Protein AF-A0A1E1WQV7-F1 (afdb_monomer)

pLDDT: mean 85.3, std 11.8, range [42.97, 96.75]

Secondary structure (DSSP, 8-state):
----------HHHHHHHHHHHHHS-S-HHHHHHHHHHHHS-SS--EEEEE--HHHHHHTTPPSS-EEEEEEEEEETTTTEEEEEEEEES-TT----SEEEEEEGGGEEE-

Foldseek 3Di:
DDDDDDPPQDPVNVVVVVCVCVVPDDDNLVVQLVVCVVPPDFFFFKWKFFDDPVRCVVQVHDPRWIFIWGFGGADSSLQFTKIATPGIPDPVGDDDRIDGGHHVVRTDTD

Radius of gyration: 17.67 Å; Cα contacts (8 Å, |Δi|>4): 158; chains: 1; bounding box: 46×27×48 Å

Sequence (110 aa):
MPAVYSFTRSHQDTLQQLIRVFSSGGTAREQWSLQAEMLVEPVGWDGLWKLSKEFCKKFEVRFPCVAYISVTSVDFEGLSANVEVLSVQHESVTLPESIEDVPLIELWPT

Organism: Pectinophora gossypiella (NCBI:txid13191)

InterPro domains:
  IPR057508 SHC SH2 domain-binding protein 1-like, N-terminal domain [PF23762] (26-110)

Mean predicted aligned error: 9.9 Å

Solvent-accessible surface area (backbone atoms only — not comparable to full-atom values): 6517 Å² total; per-residue (Å²): 132,86,83,81,82,77,85,79,73,51,73,65,58,54,49,53,51,49,46,58,64,66,67,49,85,73,54,73,66,55,55,50,22,58,51,40,68,77,72,48,77,58,49,80,50,47,27,40,35,51,57,49,70,66,56,23,61,74,67,75,43,70,76,86,44,49,30,39,30,37,32,70,36,54,39,46,91,76,46,18,26,28,33,34,55,75,44,57,82,49,90,91,60,86,72,69,56,65,45,75,71,42,50,50,89,39,51,41,82,112

Structure (mmCIF, N/CA/C/O backbone):
data_AF-A0A1E1WQV7-F1
#
_entry.id   AF-A0A1E1WQV7-F1
#
loop_
_atom_site.group_PDB
_atom_site.id
_atom_site.type_symbol
_atom_site.label_atom_id
_atom_site.label_alt_id
_atom_site.label_comp_id
_atom_site.label_asym_id
_atom_site.label_entity_id
_atom_site.label_seq_id
_atom_site.pdbx_PDB_ins_code
_atom_site.Cartn_x
_ato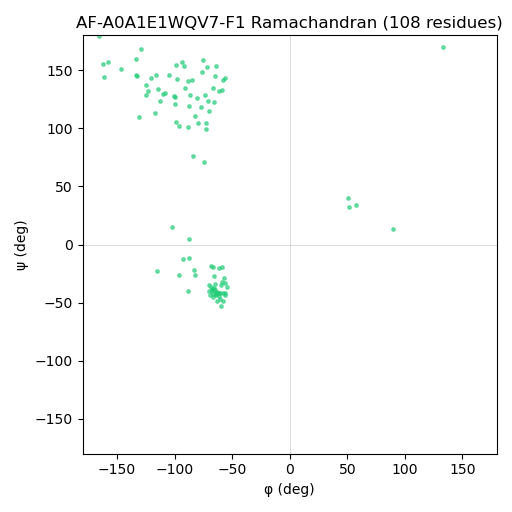m_site.Cartn_y
_atom_site.Cartn_z
_atom_site.occupancy
_atom_site.B_iso_or_equiv
_atom_site.auth_seq_id
_atom_site.auth_comp_id
_atom_site.auth_asym_id
_atom_site.auth_atom_id
_atom_site.pdbx_PDB_model_num
ATOM 1 N N . MET A 1 1 ? 28.143 0.896 24.381 1.00 42.97 1 MET A N 1
ATOM 2 C CA . MET A 1 1 ? 27.348 -0.285 24.783 1.00 42.97 1 MET A CA 1
ATOM 3 C C . MET A 1 1 ? 25.985 -0.164 24.119 1.00 42.97 1 MET A C 1
ATOM 5 O O . MET A 1 1 ? 25.404 0.906 24.258 1.00 42.97 1 MET A O 1
ATOM 9 N N . PRO A 1 2 ? 25.508 -1.149 23.340 1.00 53.16 2 PRO A N 1
ATOM 10 C CA . PRO A 1 2 ? 24.203 -1.047 22.696 1.00 53.16 2 PRO A CA 1
ATOM 11 C C . PRO A 1 2 ? 23.105 -1.237 23.749 1.00 53.16 2 PRO A C 1
ATOM 13 O O . PRO A 1 2 ? 23.152 -2.181 24.536 1.00 53.16 2 PRO A O 1
ATOM 16 N N . ALA A 1 3 ? 22.151 -0.309 23.802 1.00 55.41 3 ALA A N 1
ATOM 17 C CA . ALA A 1 3 ? 21.014 -0.396 24.707 1.00 55.41 3 ALA A CA 1
ATOM 18 C C . ALA A 1 3 ? 20.090 -1.533 24.248 1.00 55.41 3 ALA A C 1
ATOM 20 O O . ALA A 1 3 ? 19.508 -1.477 23.166 1.00 55.41 3 ALA A O 1
ATOM 21 N N . VAL A 1 4 ? 19.971 -2.579 25.066 1.00 59.22 4 VAL A N 1
ATOM 22 C CA . VAL A 1 4 ? 18.962 -3.623 24.880 1.00 59.22 4 VAL A CA 1
ATOM 23 C C . VAL A 1 4 ? 17.616 -3.014 25.264 1.00 59.22 4 VAL A C 1
ATOM 25 O O . VAL A 1 4 ? 17.340 -2.811 26.444 1.00 59.22 4 VAL A O 1
ATOM 28 N N . TYR A 1 5 ? 16.788 -2.688 24.273 1.00 56.72 5 TYR A N 1
ATOM 29 C CA . TYR A 1 5 ? 15.403 -2.287 24.511 1.00 56.72 5 TYR A CA 1
ATOM 30 C C . TYR A 1 5 ? 14.593 -3.525 24.905 1.00 56.72 5 TYR A C 1
ATOM 32 O O . TYR A 1 5 ? 14.195 -4.321 24.054 1.00 56.72 5 TYR A O 1
ATOM 40 N N . SER A 1 6 ? 14.353 -3.713 26.202 1.00 54.72 6 SER A N 1
ATOM 41 C CA . SER A 1 6 ? 13.404 -4.714 26.679 1.00 54.72 6 SER A CA 1
ATOM 42 C C . SER A 1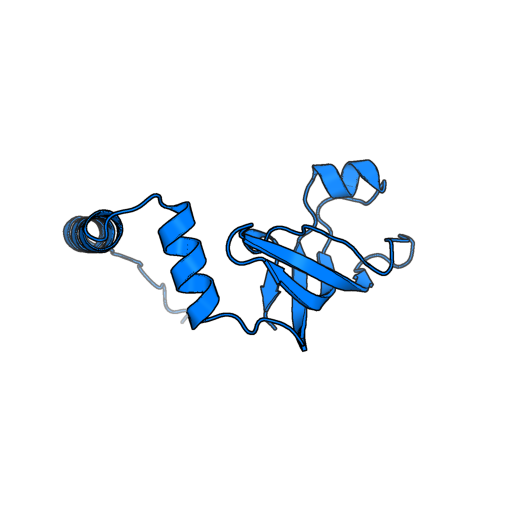 6 ? 11.985 -4.163 26.538 1.00 54.72 6 SER A C 1
ATOM 44 O O . SER A 1 6 ? 11.532 -3.321 27.312 1.00 54.72 6 SER A O 1
ATOM 46 N N . PHE A 1 7 ? 11.250 -4.647 25.536 1.00 56.28 7 PHE A N 1
ATOM 47 C CA . PHE A 1 7 ? 9.810 -4.405 25.420 1.00 56.28 7 PHE A CA 1
ATOM 48 C C . PHE A 1 7 ? 9.068 -5.260 26.457 1.00 56.28 7 PHE A C 1
ATOM 50 O O . PHE A 1 7 ? 8.424 -6.259 26.147 1.00 56.28 7 PHE A O 1
ATOM 57 N N . THR A 1 8 ? 9.199 -4.892 27.729 1.00 64.44 8 THR A N 1
ATOM 58 C CA . THR A 1 8 ? 8.504 -5.566 28.830 1.00 64.44 8 THR A CA 1
ATOM 59 C C . THR A 1 8 ? 7.104 -4.972 28.929 1.00 64.44 8 THR A C 1
ATOM 61 O O . THR A 1 8 ? 6.839 -4.099 29.750 1.00 64.44 8 THR A O 1
ATOM 64 N N . ARG A 1 9 ? 6.213 -5.366 28.017 1.00 65.25 9 ARG A N 1
ATOM 65 C CA . ARG A 1 9 ? 4.813 -4.925 28.042 1.00 65.25 9 ARG A CA 1
ATOM 66 C C . ARG A 1 9 ? 4.057 -5.762 29.065 1.00 65.25 9 ARG A C 1
ATOM 68 O O . ARG A 1 9 ? 4.100 -6.991 28.996 1.00 65.25 9 ARG A O 1
ATOM 75 N N . SER A 1 10 ? 3.374 -5.127 30.015 1.00 80.69 10 SER A N 1
ATOM 76 C CA . SER A 1 10 ? 2.577 -5.886 30.974 1.00 80.69 10 SER A CA 1
ATOM 77 C C . SER A 1 10 ? 1.328 -6.455 30.290 1.00 80.69 10 SER A C 1
ATOM 79 O O . SER A 1 10 ? 0.795 -5.898 29.321 1.00 80.69 10 SER A O 1
ATOM 81 N N . HIS A 1 11 ? 0.826 -7.576 30.808 1.00 77.44 11 HIS A N 1
ATOM 82 C CA . HIS A 1 11 ? -0.439 -8.145 30.342 1.00 77.44 11 HIS A CA 1
ATOM 83 C C . HIS A 1 11 ? -1.590 -7.138 30.516 1.00 77.44 11 HIS A C 1
ATOM 85 O O . HIS A 1 11 ? -2.487 -7.092 29.680 1.00 77.44 11 HIS A O 1
ATOM 91 N N . GLN A 1 12 ? -1.528 -6.285 31.547 1.00 78.62 12 GLN A N 1
ATOM 92 C CA . GLN A 1 12 ? -2.506 -5.223 31.794 1.00 78.62 12 GLN A CA 1
ATOM 93 C C . GLN A 1 12 ? -2.470 -4.126 30.724 1.00 78.62 12 GLN A C 1
ATOM 95 O O . GLN A 1 12 ? -3.532 -3.700 30.278 1.00 78.62 12 GLN A O 1
ATOM 100 N N . ASP A 1 13 ? -1.286 -3.719 30.258 1.00 82.81 13 ASP A N 1
ATOM 101 C CA . ASP A 1 13 ? -1.156 -2.728 29.178 1.00 82.81 13 ASP A CA 1
ATOM 102 C C . ASP A 1 13 ? -1.754 -3.250 27.874 1.00 82.81 13 ASP A C 1
ATOM 104 O O . ASP A 1 13 ? -2.447 -2.530 27.158 1.00 82.81 13 ASP A O 1
ATOM 108 N N . THR A 1 14 ? -1.518 -4.528 27.582 1.00 81.62 14 THR A N 1
ATOM 109 C CA . THR A 1 14 ? -2.092 -5.187 26.405 1.00 81.62 14 THR A CA 1
ATOM 110 C C . THR A 1 14 ? -3.615 -5.248 26.517 1.00 81.62 14 THR A C 1
ATOM 112 O O . THR A 1 14 ? -4.314 -4.913 25.568 1.00 81.62 14 THR A O 1
ATOM 115 N N . LEU A 1 15 ? -4.139 -5.596 27.695 1.00 81.81 15 LEU A N 1
ATOM 116 C CA . LEU A 1 15 ? -5.577 -5.663 27.961 1.00 81.81 15 LEU A CA 1
ATOM 117 C C . LEU A 1 15 ? -6.241 -4.279 27.840 1.00 81.81 15 LEU A C 1
ATOM 119 O O . LEU A 1 15 ? -7.283 -4.158 27.209 1.00 81.81 15 LEU A O 1
ATOM 123 N N . GLN A 1 16 ? -5.614 -3.222 28.361 1.00 84.12 16 GLN A N 1
ATOM 124 C CA . GLN A 1 16 ? -6.077 -1.832 28.229 1.00 84.12 16 GLN A CA 1
ATOM 125 C C . GLN A 1 16 ? -6.127 -1.368 26.768 1.00 84.12 16 GLN A C 1
ATOM 127 O O . GLN A 1 16 ? -7.084 -0.712 26.358 1.00 84.12 16 GLN A O 1
ATOM 132 N N . GLN A 1 17 ? -5.115 -1.720 25.972 1.00 76.25 17 GLN A N 1
ATOM 133 C CA . GLN A 1 17 ? -5.076 -1.410 24.541 1.00 76.25 17 GLN A CA 1
ATOM 134 C C . GLN A 1 17 ? -6.168 -2.166 23.781 1.00 76.25 17 GLN A C 1
ATOM 136 O O . GLN A 1 17 ? -6.900 -1.557 23.009 1.00 76.25 17 GLN A O 1
ATOM 141 N N . LEU A 1 18 ? -6.333 -3.464 24.056 1.00 75.31 18 LEU A N 1
ATOM 142 C CA . LEU A 1 18 ? -7.402 -4.266 23.463 1.00 75.31 18 LEU A CA 1
ATOM 143 C C . LEU A 1 18 ? -8.778 -3.720 23.852 1.00 75.31 18 LEU A C 1
ATOM 145 O O . LEU A 1 18 ? -9.617 -3.552 22.978 1.00 75.31 18 LEU A O 1
ATOM 149 N N . ILE A 1 19 ? -9.004 -3.367 25.122 1.00 79.50 19 ILE A N 1
ATOM 150 C CA . ILE A 1 19 ? -10.261 -2.742 25.556 1.00 79.50 19 ILE A CA 1
ATOM 151 C C . ILE A 1 19 ? -10.501 -1.450 24.788 1.00 79.50 19 ILE A C 1
ATOM 153 O O . ILE A 1 19 ? -11.589 -1.304 24.258 1.00 79.50 19 ILE A O 1
ATOM 157 N N . ARG A 1 20 ? -9.518 -0.547 24.669 1.00 75.81 20 ARG A N 1
ATOM 158 C CA . ARG A 1 20 ? -9.685 0.692 23.887 1.00 75.81 20 ARG A CA 1
ATOM 159 C C . ARG A 1 20 ? -10.103 0.413 22.444 1.00 75.81 20 ARG A C 1
ATOM 161 O O . ARG A 1 20 ? -11.022 1.066 21.967 1.00 75.81 20 ARG A O 1
ATOM 168 N N . VAL A 1 21 ? -9.475 -0.571 21.801 1.00 68.12 21 VAL A N 1
ATOM 169 C CA . VAL A 1 21 ? -9.761 -0.971 20.412 1.00 68.12 21 VAL A CA 1
ATOM 170 C C . VAL A 1 21 ? -11.128 -1.651 20.266 1.00 68.12 21 VAL A C 1
ATOM 172 O O . VAL A 1 21 ? -11.785 -1.465 19.252 1.00 68.12 21 VAL A O 1
ATOM 175 N N . PHE A 1 22 ? -11.569 -2.430 21.258 1.00 65.44 22 PHE A N 1
ATOM 176 C CA . PHE A 1 22 ? -12.850 -3.152 21.220 1.00 65.44 22 PHE A CA 1
ATOM 177 C C . PHE A 1 22 ? -14.020 -2.379 21.847 1.00 65.44 22 PHE A C 1
ATOM 179 O O . PHE A 1 22 ? -15.170 -2.789 21.712 1.00 65.44 22 PHE A O 1
ATOM 186 N N . SER A 1 23 ? -13.744 -1.291 22.573 1.00 70.25 23 SER A N 1
ATOM 187 C CA . SER A 1 23 ? -14.759 -0.441 23.207 1.00 70.25 23 SER A CA 1
ATOM 188 C C . SER A 1 23 ? -15.355 0.595 22.259 1.00 70.25 23 SER A C 1
ATOM 190 O O . SER A 1 23 ? -16.466 1.065 22.499 1.00 70.25 23 SER A O 1
ATOM 192 N N . SER A 1 24 ? -14.646 0.944 21.184 1.00 64.69 24 SER A N 1
ATOM 193 C CA . SER A 1 24 ? -15.240 1.629 20.044 1.00 64.69 24 SER A CA 1
ATOM 194 C C . SER A 1 24 ? -16.016 0.589 19.239 1.00 64.69 24 SER A C 1
ATOM 196 O O . SER A 1 24 ? -15.466 -0.413 18.794 1.00 64.69 24 SER A O 1
ATOM 198 N N . GLY A 1 25 ? -17.331 0.770 19.114 1.00 69.19 25 GLY A N 1
ATOM 199 C CA . GLY A 1 25 ? -18.146 -0.125 18.296 1.00 69.19 25 GLY A CA 1
ATOM 200 C C . GLY A 1 25 ? -17.641 -0.145 16.850 1.00 69.19 25 GLY A C 1
ATOM 201 O O . GLY A 1 25 ? -17.236 0.892 16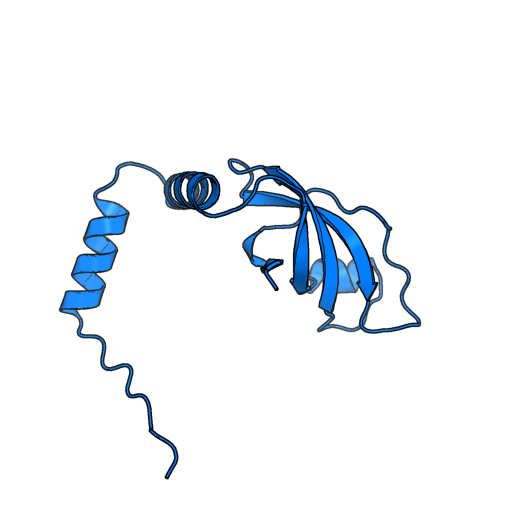.327 1.00 69.19 25 GLY A O 1
ATOM 202 N N . GLY A 1 26 ? -17.663 -1.321 16.226 1.00 72.81 26 GLY A N 1
ATOM 203 C CA . GLY A 1 26 ? -17.311 -1.501 14.820 1.00 72.81 26 GLY A CA 1
ATOM 204 C C . GLY A 1 26 ? -16.366 -2.671 14.564 1.00 72.81 26 GLY A C 1
ATOM 205 O O . GLY A 1 26 ? -15.838 -3.294 15.488 1.00 72.81 26 GLY A O 1
ATOM 206 N N . THR A 1 27 ? -16.169 -3.008 13.295 1.00 83.44 27 THR A N 1
ATOM 207 C CA . THR A 1 27 ? -15.181 -4.017 12.889 1.00 83.44 27 THR A CA 1
ATOM 208 C C . THR A 1 27 ? -13.758 -3.458 12.980 1.00 83.44 27 THR A C 1
ATOM 210 O O . THR A 1 27 ? -13.540 -2.250 12.919 1.00 83.44 27 THR A O 1
ATOM 213 N N . ALA A 1 28 ? -12.746 -4.330 13.078 1.00 82.75 28 ALA A N 1
ATOM 214 C CA . ALA A 1 28 ? -11.348 -3.887 13.034 1.00 82.75 28 ALA A CA 1
ATOM 215 C C . ALA A 1 28 ? -11.060 -3.046 11.776 1.00 82.75 28 ALA A C 1
ATOM 217 O O . ALA A 1 28 ? -10.332 -2.064 11.849 1.00 82.75 28 ALA A O 1
ATOM 218 N N . ARG A 1 29 ? -11.679 -3.400 10.643 1.00 84.50 29 ARG A N 1
ATOM 219 C CA . ARG A 1 29 ? -11.578 -2.654 9.385 1.00 84.50 29 ARG A CA 1
ATOM 220 C C . ARG A 1 29 ? -12.099 -1.225 9.519 1.00 84.50 29 ARG A C 1
ATOM 222 O O . ARG A 1 29 ? -11.398 -0.310 9.114 1.00 84.50 29 ARG A O 1
ATOM 229 N N . GLU A 1 30 ? -13.270 -1.031 10.121 1.00 87.06 30 GLU A N 1
ATOM 230 C CA . GLU A 1 30 ? -13.835 0.308 10.358 1.00 87.06 30 GLU A CA 1
ATOM 231 C C . GLU A 1 30 ? -12.918 1.160 11.238 1.00 87.06 30 GLU A C 1
ATOM 233 O O . GLU A 1 30 ? -12.684 2.329 10.943 1.00 87.06 30 GLU A O 1
ATOM 238 N N . GLN A 1 31 ? -12.341 0.564 12.285 1.00 86.38 31 GLN A N 1
ATOM 239 C CA . GLN A 1 31 ? -11.394 1.269 13.151 1.00 86.38 31 GLN A CA 1
ATOM 240 C C . GLN A 1 31 ? -10.123 1.675 12.391 1.00 86.38 31 GLN A C 1
ATOM 242 O O . GLN A 1 31 ? -9.644 2.795 12.555 1.00 86.38 31 GLN A O 1
ATOM 247 N N . TRP A 1 32 ? -9.590 0.799 11.535 1.00 89.06 32 TRP A N 1
ATOM 248 C CA . TRP A 1 32 ? -8.436 1.121 10.692 1.00 89.06 32 TRP A CA 1
ATOM 249 C C . TRP A 1 32 ? -8.757 2.168 9.622 1.00 89.06 32 TRP A C 1
ATOM 251 O O . TRP A 1 32 ? -7.923 3.038 9.399 1.00 89.06 32 TRP A O 1
ATOM 261 N N . SER A 1 33 ? -9.947 2.125 9.014 1.00 89.88 33 SER A N 1
ATOM 262 C CA . SER A 1 33 ? -10.414 3.129 8.043 1.00 89.88 33 SER A CA 1
ATOM 263 C C . SER A 1 33 ? -10.451 4.512 8.682 1.00 89.88 33 SER A C 1
ATOM 265 O O . SER A 1 33 ? -9.795 5.432 8.201 1.00 89.88 33 SER A O 1
ATOM 267 N N . LEU A 1 34 ? -11.123 4.632 9.833 1.00 89.56 34 LEU A N 1
ATOM 268 C CA . LEU A 1 34 ? -11.205 5.885 10.584 1.00 89.56 34 LEU A CA 1
ATOM 269 C C . LEU A 1 34 ? -9.813 6.403 10.969 1.00 89.56 34 LEU A C 1
ATOM 271 O O . LEU A 1 34 ? -9.527 7.594 10.884 1.00 89.56 34 LEU A O 1
ATOM 275 N N . GLN A 1 35 ? -8.929 5.502 11.400 1.00 88.69 35 GLN A N 1
ATOM 276 C CA . GLN A 1 35 ? -7.568 5.868 11.767 1.00 88.69 35 GLN A CA 1
ATOM 277 C C . GLN A 1 35 ? -6.749 6.335 10.555 1.00 88.69 35 GLN A C 1
ATOM 279 O O . GLN A 1 35 ? -5.961 7.272 10.686 1.00 88.69 35 GLN A O 1
ATOM 284 N N . ALA A 1 36 ? -6.924 5.700 9.396 1.00 89.56 36 ALA A N 1
ATOM 285 C CA . ALA A 1 36 ? -6.246 6.067 8.160 1.00 89.56 36 ALA A CA 1
ATOM 286 C C . ALA A 1 36 ? -6.700 7.447 7.664 1.00 89.56 36 ALA A C 1
ATOM 288 O O . ALA A 1 36 ? -5.842 8.265 7.352 1.00 89.56 36 ALA A O 1
ATOM 289 N N . GLU A 1 37 ? -8.000 7.755 7.705 1.00 91.12 37 GLU A N 1
ATOM 290 C CA . GLU A 1 37 ? -8.538 9.083 7.349 1.00 91.12 37 GLU A CA 1
ATOM 291 C C . GLU A 1 37 ? -7.920 10.223 8.170 1.00 91.12 37 GLU A C 1
ATOM 293 O O . GLU A 1 37 ? -7.751 11.336 7.676 1.00 91.12 37 GLU A O 1
ATOM 298 N N . MET A 1 38 ? -7.575 9.960 9.433 1.00 88.81 38 MET A N 1
ATOM 299 C CA . MET A 1 38 ? -6.980 10.968 10.315 1.00 88.81 38 MET A CA 1
ATOM 300 C C . MET A 1 38 ? -5.468 11.138 10.133 1.00 88.81 38 MET A C 1
ATOM 302 O O . MET A 1 38 ? -4.935 12.185 10.500 1.00 88.81 38 MET A O 1
ATOM 306 N N . LEU A 1 39 ? -4.764 10.103 9.669 1.00 88.94 39 LEU A N 1
ATOM 307 C CA . LEU A 1 39 ? -3.297 10.045 9.709 1.00 88.94 39 LEU A CA 1
ATOM 308 C C . LEU A 1 39 ? -2.624 10.031 8.338 1.00 88.94 39 LEU A C 1
ATOM 310 O O . LEU A 1 39 ? -1.439 10.346 8.259 1.00 88.94 39 LEU A O 1
ATOM 314 N N . VAL A 1 40 ? -3.332 9.617 7.292 1.00 89.06 40 VAL A N 1
ATOM 315 C CA . VAL A 1 40 ? -2.769 9.406 5.959 1.00 89.06 40 VAL A CA 1
ATOM 316 C C . VAL A 1 40 ? -3.262 10.508 5.036 1.00 89.06 40 VAL A C 1
ATOM 318 O O . VAL A 1 40 ? -4.460 10.777 4.951 1.00 89.06 40 VAL A O 1
ATOM 321 N N . GLU A 1 41 ? -2.335 11.139 4.322 1.00 92.06 41 GLU A N 1
ATOM 322 C CA . GLU A 1 41 ? -2.704 12.091 3.282 1.00 92.06 41 GLU A CA 1
ATOM 323 C C . GLU A 1 41 ? -3.405 11.351 2.128 1.00 92.06 41 GLU A C 1
ATOM 325 O O . GLU A 1 41 ? -2.938 10.298 1.688 1.00 92.06 41 GLU A O 1
ATOM 330 N N . PRO A 1 42 ? -4.533 11.868 1.612 1.00 90.62 42 PRO A N 1
ATOM 331 C CA . PRO A 1 42 ? -5.323 11.158 0.607 1.00 90.62 42 PRO A CA 1
ATOM 332 C C . PRO A 1 42 ? -4.621 11.036 -0.755 1.00 90.62 42 PRO A C 1
ATOM 334 O O . PRO A 1 42 ? -5.029 10.215 -1.574 1.00 90.62 42 PRO A O 1
ATOM 337 N N . VAL A 1 43 ? -3.602 11.861 -1.020 1.00 93.12 43 VAL A N 1
ATOM 338 C CA . VAL A 1 43 ? -2.847 11.921 -2.280 1.00 93.12 43 VAL A CA 1
ATOM 339 C C . VAL A 1 43 ? -1.514 12.637 -2.063 1.00 93.12 43 VAL A C 1
ATOM 341 O O . VAL A 1 43 ? -1.412 13.491 -1.185 1.00 93.12 43 VAL A O 1
ATOM 344 N N . GLY A 1 44 ? -0.530 12.350 -2.915 1.00 89.38 44 GLY A N 1
ATOM 345 C CA . GLY A 1 44 ? 0.649 13.191 -3.119 1.00 89.38 44 GLY A CA 1
ATOM 346 C C . GLY A 1 44 ? 1.827 12.874 -2.207 1.00 89.38 44 GLY A C 1
ATOM 347 O O . GLY A 1 44 ? 2.758 13.673 -2.138 1.00 89.38 44 GLY A O 1
ATOM 348 N N . TRP A 1 45 ? 1.793 11.732 -1.522 1.00 94.12 45 TRP A N 1
ATOM 349 C CA . TRP A 1 45 ? 2.901 11.253 -0.707 1.00 94.12 45 TRP A CA 1
ATOM 350 C C . TRP A 1 45 ? 3.633 10.107 -1.395 1.00 94.12 45 TRP A C 1
ATOM 352 O O . TRP A 1 45 ? 3.033 9.266 -2.067 1.00 94.12 45 TRP A O 1
ATOM 362 N N . ASP A 1 46 ? 4.941 10.065 -1.184 1.00 95.69 46 ASP A N 1
ATOM 363 C CA . ASP A 1 46 ? 5.804 9.027 -1.721 1.00 95.69 46 ASP A CA 1
ATOM 364 C C . ASP A 1 46 ? 6.094 7.959 -0.667 1.00 95.69 46 ASP A C 1
ATOM 366 O O . ASP A 1 46 ? 6.074 8.199 0.547 1.00 95.69 46 ASP A O 1
ATOM 370 N N . GLY A 1 47 ? 6.389 6.751 -1.133 1.00 94.38 47 GLY A N 1
ATOM 371 C CA . GLY A 1 47 ? 6.708 5.660 -0.234 1.00 94.38 47 GLY A CA 1
ATOM 372 C C . GLY A 1 47 ? 7.344 4.462 -0.910 1.00 94.38 47 GLY A C 1
ATOM 373 O O . GLY A 1 47 ? 7.567 4.400 -2.119 1.00 94.38 47 GLY A O 1
ATOM 374 N N . LEU A 1 48 ? 7.642 3.470 -0.082 1.00 95.31 48 LEU A N 1
ATOM 375 C CA . LEU A 1 48 ? 8.124 2.170 -0.509 1.00 95.31 48 LEU A CA 1
ATOM 376 C C . LEU A 1 48 ? 6.971 1.176 -0.505 1.00 95.31 48 LEU A C 1
ATOM 378 O O . LEU A 1 48 ? 6.318 0.961 0.516 1.00 95.31 48 LEU A O 1
ATOM 382 N N . TRP A 1 49 ? 6.778 0.500 -1.627 1.00 95.25 49 TRP A N 1
ATOM 383 C CA . TRP A 1 49 ? 5.844 -0.605 -1.747 1.00 95.25 49 TRP A CA 1
ATOM 384 C C . TRP A 1 49 ? 6.580 -1.936 -1.647 1.00 95.25 49 TRP A C 1
ATOM 386 O O . TRP A 1 49 ? 7.470 -2.238 -2.446 1.00 95.25 49 TRP A O 1
ATOM 396 N N . LYS A 1 50 ? 6.207 -2.753 -0.659 1.00 94.38 50 LYS A N 1
ATOM 397 C CA . LYS A 1 50 ? 6.680 -4.135 -0.532 1.00 94.38 50 LYS A CA 1
ATOM 398 C C . LYS A 1 50 ? 5.755 -5.050 -1.322 1.00 94.38 50 LYS A C 1
ATOM 400 O O . LYS A 1 50 ? 4.694 -5.418 -0.829 1.00 94.38 50 LYS A O 1
ATOM 405 N N . LEU A 1 51 ? 6.188 -5.444 -2.518 1.00 92.69 51 LEU A N 1
ATOM 406 C CA . LEU A 1 51 ? 5.375 -6.256 -3.416 1.00 92.69 51 LEU A CA 1
ATOM 407 C C . LEU A 1 51 ? 4.990 -7.587 -2.757 1.00 92.69 51 LEU A C 1
ATOM 409 O O . LEU A 1 51 ? 5.837 -8.316 -2.221 1.00 92.69 51 LEU A O 1
ATOM 413 N N . SER A 1 52 ? 3.707 -7.935 -2.856 1.00 93.00 52 SER A N 1
ATOM 414 C CA . SER A 1 52 ? 3.207 -9.225 -2.395 1.00 93.00 52 SER A CA 1
ATOM 415 C C . SER A 1 52 ? 3.815 -10.378 -3.202 1.00 93.00 52 SER A C 1
ATOM 417 O O . SER A 1 52 ? 4.196 -10.247 -4.368 1.00 93.00 52 SER A O 1
ATOM 419 N N . LYS A 1 53 ? 3.890 -11.568 -2.594 1.00 92.62 53 LYS A N 1
ATOM 420 C CA . LYS A 1 53 ? 4.403 -12.769 -3.275 1.00 92.62 53 LYS A CA 1
ATOM 421 C C . LYS A 1 53 ? 3.583 -13.115 -4.523 1.00 92.62 53 LYS A C 1
ATOM 423 O O . LYS A 1 53 ? 4.135 -13.609 -5.505 1.00 92.62 53 LYS A O 1
ATOM 428 N N . GLU A 1 54 ? 2.277 -12.875 -4.470 1.00 91.62 54 GLU A N 1
ATOM 429 C CA . GLU A 1 54 ? 1.352 -13.115 -5.577 1.00 91.62 54 GLU A CA 1
ATOM 430 C C . GLU A 1 54 ? 1.601 -12.137 -6.722 1.00 91.62 54 GLU A C 1
ATOM 432 O O . GLU A 1 54 ? 1.698 -12.561 -7.875 1.00 91.62 54 GLU A O 1
ATOM 437 N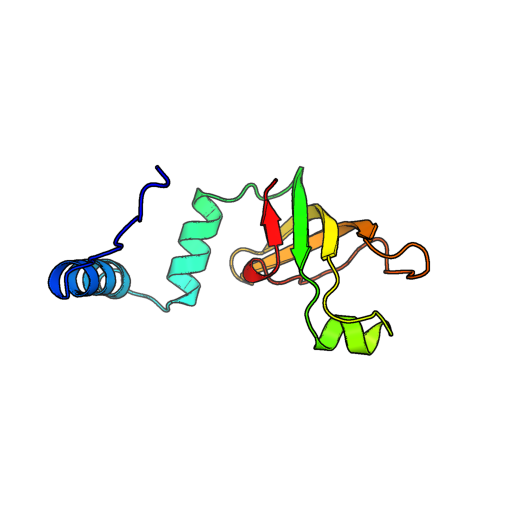 N . PHE A 1 55 ? 1.809 -10.860 -6.396 1.00 91.06 55 PHE A N 1
ATOM 438 C CA . PHE A 1 55 ? 2.149 -9.835 -7.373 1.00 91.06 55 PHE A CA 1
ATOM 439 C C . PHE A 1 55 ? 3.501 -10.130 -8.033 1.00 91.06 55 PHE A C 1
ATOM 441 O O . PHE A 1 55 ? 3.586 -10.196 -9.258 1.00 91.06 55 PHE A O 1
ATOM 448 N N . CYS A 1 56 ? 4.536 -10.440 -7.244 1.00 90.81 56 CYS A N 1
ATOM 449 C CA . CYS A 1 56 ? 5.835 -10.844 -7.785 1.00 90.81 56 CYS A CA 1
ATOM 450 C C . CYS A 1 56 ? 5.719 -12.049 -8.727 1.00 90.81 56 CYS A C 1
ATOM 452 O O . CYS A 1 56 ? 6.322 -12.055 -9.794 1.00 90.81 56 CYS A O 1
ATOM 454 N N . LYS A 1 57 ? 4.910 -13.057 -8.376 1.00 90.56 57 LYS A N 1
ATOM 455 C CA . LYS A 1 57 ? 4.689 -14.229 -9.234 1.00 90.56 57 LYS A CA 1
ATOM 456 C C . LYS A 1 57 ? 3.991 -13.862 -10.548 1.00 90.56 57 LYS A C 1
ATOM 458 O O . LYS A 1 57 ? 4.340 -14.424 -11.579 1.00 90.56 57 LYS A O 1
ATOM 463 N N . LYS A 1 58 ? 3.015 -12.950 -10.512 1.00 89.81 58 LYS A N 1
ATOM 464 C CA . LYS A 1 58 ? 2.256 -12.502 -11.692 1.00 89.81 58 LYS A CA 1
ATOM 465 C C . LYS A 1 58 ? 3.131 -11.755 -12.701 1.00 89.81 58 LYS A C 1
ATOM 467 O O . LYS A 1 58 ? 2.935 -11.925 -13.896 1.00 89.81 58 LYS A O 1
ATOM 472 N N . PHE A 1 59 ? 4.079 -10.959 -12.216 1.00 86.75 59 PHE A N 1
ATOM 473 C CA . PHE A 1 59 ? 4.966 -10.136 -13.045 1.00 86.75 59 PHE A CA 1
ATOM 474 C C . PHE A 1 59 ? 6.372 -10.736 -13.208 1.00 86.75 59 PHE A C 1
ATOM 476 O O . PHE A 1 59 ? 7.295 -10.036 -13.608 1.00 86.75 59 PHE A O 1
ATOM 483 N N . GLU A 1 60 ? 6.540 -12.022 -12.871 1.00 86.19 60 GLU A N 1
ATOM 484 C CA . GLU A 1 60 ? 7.813 -12.759 -12.958 1.00 86.19 60 GLU A CA 1
ATOM 485 C C . GLU A 1 60 ? 8.990 -12.047 -12.260 1.00 86.19 60 GLU A C 1
ATOM 487 O O . GLU A 1 60 ? 10.157 -12.168 -12.632 1.00 86.19 60 GLU A O 1
ATOM 492 N N . VAL A 1 61 ? 8.677 -11.325 -11.183 1.00 87.50 61 VAL A N 1
ATOM 493 C CA . VAL A 1 61 ? 9.633 -10.584 -10.362 1.00 87.50 61 VAL A CA 1
ATOM 494 C C . VAL A 1 61 ? 10.186 -11.489 -9.273 1.00 87.50 61 VAL A C 1
ATOM 496 O O . VAL A 1 61 ? 9.468 -12.264 -8.632 1.00 87.50 61 VAL A O 1
ATOM 499 N N . ARG A 1 62 ? 11.484 -11.360 -8.997 1.00 87.38 62 ARG A N 1
ATOM 500 C CA . ARG A 1 62 ? 12.106 -12.056 -7.872 1.00 87.38 62 ARG A CA 1
ATOM 501 C C . ARG A 1 62 ? 11.542 -11.532 -6.549 1.00 87.38 62 ARG A C 1
ATOM 503 O O . ARG A 1 62 ? 11.666 -10.357 -6.238 1.00 87.38 62 ARG A O 1
ATOM 510 N N . PHE A 1 63 ? 10.979 -12.424 -5.739 1.00 88.44 63 PHE A N 1
ATOM 511 C CA . PHE A 1 63 ? 10.585 -12.111 -4.365 1.00 88.44 63 PHE A CA 1
ATOM 512 C C . PHE A 1 63 ? 11.777 -12.270 -3.393 1.00 88.44 63 PHE A C 1
ATOM 514 O O . PHE A 1 63 ? 12.520 -13.251 -3.525 1.00 88.44 63 PHE A O 1
ATOM 521 N N . PRO A 1 64 ? 11.935 -11.399 -2.375 1.00 89.69 64 PRO A N 1
ATOM 522 C CA . PRO A 1 64 ? 11.178 -10.166 -2.129 1.00 89.69 64 PRO A CA 1
ATOM 523 C C . PRO A 1 64 ? 11.618 -9.026 -3.058 1.00 89.69 64 PRO A C 1
ATOM 525 O O . PRO A 1 64 ? 12.790 -8.948 -3.415 1.00 89.69 64 PRO A O 1
ATOM 528 N N . CYS A 1 65 ? 10.687 -8.138 -3.409 1.00 90.19 65 CYS A N 1
ATOM 529 C CA . CYS A 1 65 ? 10.958 -6.951 -4.219 1.00 90.19 65 CYS A CA 1
ATOM 530 C C . CYS A 1 65 ? 10.319 -5.717 -3.577 1.00 90.19 65 CYS A C 1
ATOM 532 O O . CYS A 1 65 ? 9.248 -5.813 -2.973 1.00 90.19 65 CYS A O 1
ATOM 534 N N . VAL A 1 66 ? 10.990 -4.573 -3.707 1.00 92.56 66 VAL A N 1
ATOM 535 C CA . VAL A 1 66 ? 10.503 -3.271 -3.250 1.00 92.56 66 VAL A CA 1
ATOM 536 C C . VAL A 1 66 ? 10.525 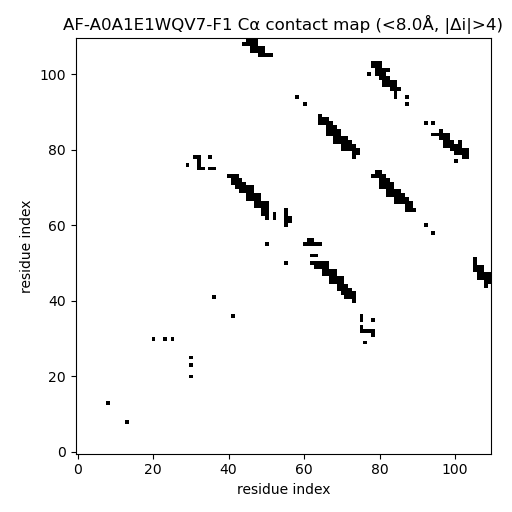-2.296 -4.423 1.00 92.56 66 VAL A C 1
ATOM 538 O O . VAL A 1 66 ? 11.494 -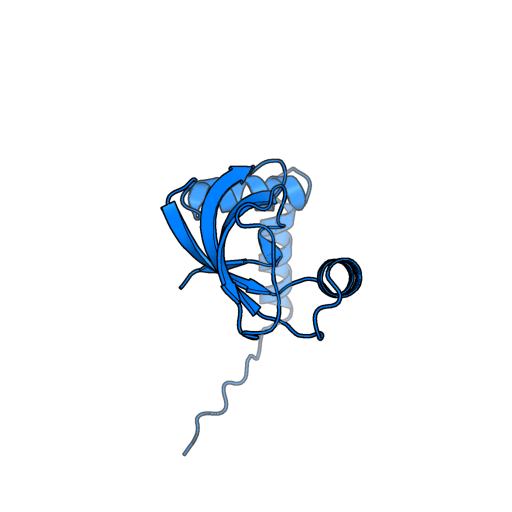2.267 -5.190 1.00 92.56 66 VAL A O 1
ATOM 541 N N . ALA A 1 67 ? 9.466 -1.505 -4.548 1.00 92.94 67 ALA A N 1
ATOM 542 C CA . ALA A 1 67 ? 9.372 -0.402 -5.495 1.00 92.94 67 ALA A CA 1
ATOM 543 C C . ALA A 1 67 ? 9.241 0.929 -4.747 1.00 92.94 67 ALA A C 1
ATOM 545 O O . ALA A 1 67 ? 8.644 0.982 -3.673 1.00 92.94 67 ALA A O 1
ATOM 546 N N . TYR A 1 68 ? 9.811 1.989 -5.309 1.00 94.50 68 TYR A N 1
ATOM 547 C CA . TYR A 1 68 ? 9.525 3.362 -4.908 1.00 94.50 68 TYR A CA 1
ATOM 548 C C . TYR A 1 68 ? 8.313 3.844 -5.697 1.00 94.50 68 TYR A C 1
ATOM 550 O O . TYR A 1 68 ? 8.281 3.691 -6.924 1.00 94.50 68 TYR A O 1
ATOM 558 N N . ILE A 1 69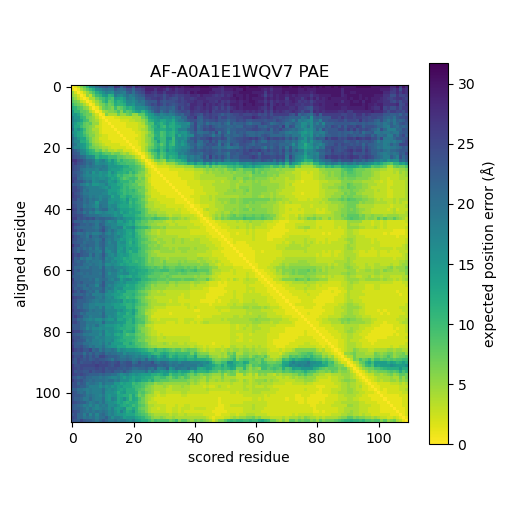 ? 7.323 4.377 -4.993 1.00 95.75 69 ILE A N 1
ATOM 559 C CA . ILE A 1 69 ? 6.031 4.751 -5.561 1.00 95.75 69 ILE A CA 1
ATOM 560 C C . ILE A 1 69 ? 5.608 6.145 -5.100 1.00 95.75 69 ILE A C 1
ATOM 562 O O . ILE A 1 69 ? 6.075 6.621 -4.065 1.00 95.75 69 ILE A O 1
ATOM 566 N N . SER A 1 70 ? 4.698 6.759 -5.853 1.00 96.38 70 SER A N 1
ATOM 567 C CA . SER A 1 70 ? 3.929 7.935 -5.435 1.00 96.38 70 SER A CA 1
ATOM 568 C C . SER A 1 70 ? 2.455 7.566 -5.324 1.00 96.38 70 SER A C 1
ATOM 570 O O . SER A 1 70 ? 1.921 6.891 -6.204 1.00 96.38 70 SER A O 1
ATOM 572 N N . VAL A 1 71 ? 1.785 7.959 -4.245 1.00 96.50 71 VAL A N 1
ATOM 573 C CA . VAL A 1 71 ? 0.367 7.648 -4.025 1.00 96.50 71 VAL A CA 1
ATOM 574 C C . VAL A 1 71 ? -0.510 8.717 -4.661 1.00 96.50 71 VAL A C 1
ATOM 576 O O . VAL A 1 71 ? -0.467 9.886 -4.279 1.00 96.50 71 VAL A O 1
ATOM 579 N N . THR A 1 72 ? -1.353 8.314 -5.610 1.00 96.00 72 THR A N 1
ATOM 580 C CA . THR A 1 72 ? -2.223 9.226 -6.368 1.00 96.00 72 THR A CA 1
ATOM 581 C C . THR A 1 72 ? -3.633 9.323 -5.795 1.00 96.00 72 THR A C 1
ATOM 583 O O . THR A 1 72 ? -4.286 10.355 -5.944 1.00 96.00 72 THR A O 1
ATOM 586 N N . SER A 1 73 ? -4.108 8.285 -5.107 1.00 96.12 73 SER A N 1
ATOM 587 C CA . SER A 1 73 ? -5.368 8.327 -4.362 1.00 96.12 73 SER A CA 1
ATOM 588 C C . SER A 1 73 ? -5.441 7.213 -3.325 1.00 96.12 73 SER A C 1
ATOM 590 O O . SER A 1 73 ? -5.023 6.093 -3.609 1.00 96.12 73 SER A O 1
ATOM 592 N N . VAL A 1 74 ? -6.044 7.483 -2.170 1.00 96.25 74 VAL A N 1
ATOM 593 C CA . VAL A 1 74 ? -6.311 6.488 -1.121 1.00 96.25 74 VAL A CA 1
ATOM 594 C C . VAL A 1 74 ? -7.811 6.197 -1.028 1.00 96.25 74 VAL A C 1
ATOM 596 O O . VAL A 1 74 ? -8.617 7.118 -0.904 1.00 96.25 74 VAL A O 1
ATOM 599 N N . ASP A 1 75 ? -8.175 4.915 -1.045 1.00 96.00 75 ASP A N 1
ATOM 600 C CA . ASP A 1 75 ? -9.495 4.420 -0.656 1.00 96.00 75 ASP A CA 1
ATOM 601 C C . ASP A 1 75 ? -9.447 3.956 0.808 1.00 96.00 75 ASP A C 1
ATOM 603 O O . ASP A 1 75 ? -8.947 2.876 1.141 1.00 96.00 75 ASP A O 1
ATOM 607 N N . PHE A 1 76 ? -9.963 4.798 1.703 1.00 93.62 76 PHE A N 1
ATOM 608 C CA . PHE A 1 76 ? -9.974 4.522 3.138 1.00 93.62 76 PHE A CA 1
ATOM 609 C C . PHE A 1 76 ? -10.908 3.365 3.509 1.00 93.62 76 PHE A C 1
ATOM 611 O O . PHE A 1 76 ? -10.550 2.543 4.354 1.00 93.62 76 PHE A O 1
ATOM 618 N N . GLU A 1 77 ? -12.052 3.235 2.831 1.00 91.75 77 GLU A N 1
ATOM 619 C CA . GLU A 1 77 ? -13.011 2.152 3.075 1.00 91.75 77 GLU A CA 1
ATOM 620 C C . GLU A 1 77 ? -12.433 0.808 2.599 1.00 91.75 77 GLU A C 1
ATOM 622 O O . GLU A 1 77 ? -12.536 -0.229 3.278 1.00 91.75 77 GLU A O 1
ATOM 627 N N . GLY A 1 78 ? -11.757 0.838 1.446 1.00 93.19 78 GLY A N 1
ATOM 628 C CA . GLY A 1 78 ? -10.967 -0.242 0.856 1.00 93.19 78 GLY A CA 1
ATOM 629 C C . GLY A 1 78 ? -9.725 -0.637 1.655 1.00 93.19 78 GLY A C 1
ATOM 630 O O . GLY A 1 78 ? -9.320 -1.802 1.610 1.00 93.19 78 GLY A O 1
ATOM 631 N N . LEU A 1 79 ? -9.161 0.303 2.424 1.00 94.50 79 LEU A N 1
ATOM 632 C CA . LEU A 1 79 ? -7.787 0.260 2.942 1.00 94.50 79 LEU A CA 1
ATOM 633 C C . LEU A 1 79 ? -6.764 -0.021 1.829 1.00 94.50 79 LEU A C 1
ATOM 635 O O . LEU A 1 79 ? -5.798 -0.772 2.022 1.00 94.50 79 LEU A O 1
ATOM 639 N N . SER A 1 80 ? -6.981 0.585 0.664 1.00 96.69 80 SER A N 1
ATOM 640 C CA . SER A 1 80 ? -6.149 0.457 -0.530 1.00 96.69 80 SER A CA 1
ATOM 641 C C . SER A 1 80 ? -5.780 1.828 -1.098 1.00 96.69 80 SER A C 1
ATOM 643 O O . SER A 1 80 ? -6.286 2.864 -0.669 1.00 96.69 80 SER A O 1
ATOM 645 N N . ALA A 1 81 ? -4.841 1.851 -2.035 1.00 96.75 81 ALA A N 1
ATOM 646 C CA . ALA A 1 81 ? -4.410 3.058 -2.712 1.00 96.75 81 ALA A CA 1
ATOM 647 C C . ALA A 1 81 ? -4.019 2.777 -4.163 1.00 96.75 81 ALA A C 1
ATOM 649 O O . ALA A 1 81 ? -3.532 1.696 -4.498 1.00 96.75 81 ALA A O 1
ATOM 650 N N . ASN A 1 82 ? -4.186 3.794 -5.000 1.00 96.38 82 ASN A N 1
ATOM 651 C CA . ASN A 1 82 ? -3.635 3.824 -6.342 1.00 96.38 82 ASN A CA 1
ATOM 652 C C . ASN A 1 82 ? -2.256 4.464 -6.279 1.00 96.38 82 ASN A C 1
ATOM 654 O O . ASN A 1 82 ? -2.054 5.482 -5.605 1.00 96.38 82 ASN A O 1
ATOM 658 N N . VAL A 1 83 ? -1.303 3.846 -6.965 1.00 96.12 83 VAL A N 1
ATOM 659 C CA . VAL A 1 83 ? 0.099 4.240 -6.900 1.00 96.12 83 VAL A CA 1
ATOM 660 C C . VAL A 1 83 ? 0.705 4.332 -8.289 1.00 96.12 83 VAL A C 1
ATOM 662 O O . VAL A 1 83 ? 0.377 3.551 -9.183 1.00 96.12 83 VAL A O 1
ATOM 665 N N . GLU A 1 84 ? 1.623 5.272 -8.450 1.00 95.75 84 GLU A N 1
ATOM 666 C CA . GLU A 1 84 ? 2.506 5.380 -9.601 1.00 95.75 84 GLU A CA 1
ATOM 667 C C . GLU A 1 84 ? 3.883 4.819 -9.252 1.00 95.75 84 GLU A C 1
ATOM 669 O O . GLU A 1 84 ? 4.486 5.191 -8.244 1.00 95.75 84 GLU A O 1
ATOM 674 N N . VAL A 1 85 ? 4.390 3.902 -10.073 1.00 94.00 85 VAL A N 1
ATOM 675 C CA . VAL A 1 85 ? 5.693 3.268 -9.877 1.00 94.00 85 VAL A CA 1
ATOM 676 C C . VAL A 1 85 ? 6.783 4.177 -10.425 1.00 94.00 85 VAL A C 1
ATOM 678 O O . VAL A 1 85 ? 6.934 4.337 -11.633 1.00 94.00 85 VAL A O 1
ATOM 681 N N . LEU A 1 86 ? 7.585 4.736 -9.522 1.00 91.62 86 LEU A N 1
ATOM 682 C CA . LEU A 1 86 ? 8.678 5.644 -9.862 1.00 91.62 86 LEU A CA 1
ATOM 683 C C . LEU A 1 86 ? 9.979 4.888 -10.142 1.00 91.62 86 LEU A C 1
ATOM 685 O O . LEU A 1 86 ? 10.735 5.239 -11.045 1.00 91.62 86 LEU A O 1
ATOM 689 N N . SER A 1 87 ? 10.269 3.848 -9.358 1.00 88.81 87 SER A N 1
ATOM 690 C CA . SER A 1 87 ? 11.401 2.956 -9.623 1.00 88.81 87 SER A CA 1
ATOM 691 C C . SER A 1 87 ? 11.227 1.598 -8.955 1.00 88.81 87 SER A C 1
ATOM 693 O O . SER A 1 87 ? 10.511 1.452 -7.966 1.00 88.81 87 SER A O 1
ATOM 695 N N . VAL A 1 88 ? 11.911 0.587 -9.482 1.00 87.25 88 VAL A N 1
ATOM 696 C CA . VAL A 1 88 ? 11.923 -0.774 -8.934 1.00 87.25 88 VAL A CA 1
ATOM 697 C C . VAL A 1 88 ? 13.360 -1.139 -8.594 1.00 87.25 88 VAL A C 1
ATOM 699 O O . VAL A 1 88 ? 14.283 -0.789 -9.325 1.00 87.25 88 VAL A O 1
ATOM 702 N N . GLN A 1 89 ? 13.570 -1.881 -7.505 1.00 80.88 89 GLN A N 1
ATOM 703 C CA . GLN A 1 89 ? 14.910 -2.292 -7.067 1.00 80.88 89 GLN A CA 1
ATOM 704 C C . GLN A 1 89 ? 15.691 -3.120 -8.114 1.00 80.88 89 GLN A C 1
ATOM 706 O O . GLN A 1 89 ? 16.912 -3.247 -8.020 1.00 80.88 89 GLN A O 1
ATOM 711 N N . HIS A 1 90 ? 15.010 -3.709 -9.100 1.00 75.75 90 HIS A N 1
ATOM 712 C CA . HIS A 1 90 ? 15.618 -4.527 -10.144 1.00 75.75 90 HIS A CA 1
ATOM 713 C C . HIS A 1 90 ?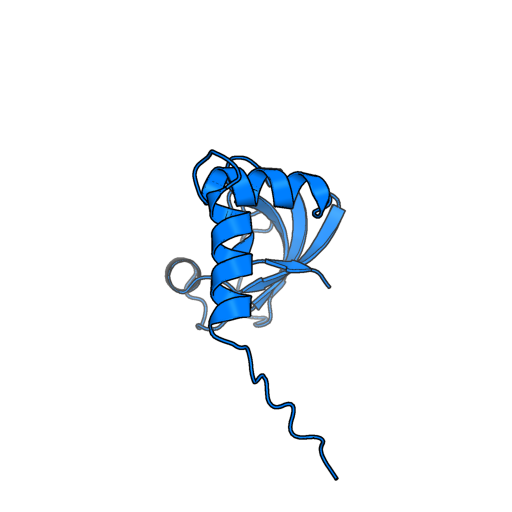 15.415 -3.893 -11.523 1.00 75.75 90 HIS A C 1
ATOM 715 O O . HIS A 1 90 ? 14.301 -3.862 -12.033 1.00 75.75 90 HIS A O 1
ATOM 721 N N . GLU A 1 91 ? 16.512 -3.454 -12.148 1.00 65.31 91 GLU A N 1
ATOM 722 C CA . GLU A 1 91 ? 16.520 -2.761 -13.451 1.00 65.31 91 GLU A CA 1
ATOM 723 C C . GLU A 1 91 ? 15.967 -3.604 -14.615 1.00 65.31 91 GLU A C 1
ATOM 725 O O . GLU A 1 91 ? 15.561 -3.063 -15.638 1.00 65.31 91 GLU A O 1
ATOM 730 N N . SER A 1 92 ? 15.933 -4.934 -14.477 1.00 68.38 92 SER A N 1
ATOM 731 C CA . SER A 1 92 ? 15.440 -5.850 -15.513 1.00 68.38 92 SER A CA 1
ATOM 732 C C . SER A 1 92 ? 13.930 -6.110 -15.452 1.00 68.38 92 SER A C 1
ATOM 734 O O . SER A 1 92 ? 13.443 -6.984 -16.166 1.00 68.38 92 SER A O 1
ATOM 736 N N . VAL A 1 93 ? 13.200 -5.438 -14.558 1.00 72.62 93 VAL A N 1
ATOM 737 C CA . VAL A 1 93 ? 11.781 -5.696 -14.293 1.00 72.62 93 VAL A CA 1
ATOM 738 C C . VAL A 1 93 ? 10.945 -4.514 -14.758 1.00 72.62 93 VAL A C 1
ATOM 740 O O . VAL A 1 93 ? 11.117 -3.396 -14.285 1.00 72.62 93 VAL A O 1
ATOM 743 N N . THR A 1 94 ? 9.990 -4.782 -15.642 1.00 76.50 94 THR A N 1
ATOM 744 C CA . THR A 1 94 ? 8.991 -3.804 -16.078 1.00 76.50 94 THR A CA 1
ATOM 745 C C . THR A 1 94 ? 7.697 -4.027 -15.306 1.00 76.50 94 THR A C 1
ATOM 747 O O . THR A 1 94 ? 6.978 -4.995 -15.563 1.00 76.50 94 THR A O 1
ATOM 750 N N . LEU A 1 95 ? 7.406 -3.143 -14.353 1.00 84.00 95 LEU A N 1
ATOM 751 C CA . LEU A 1 95 ? 6.083 -3.041 -13.740 1.00 84.00 95 LEU A CA 1
ATOM 752 C C . LEU A 1 95 ? 5.236 -2.014 -14.508 1.00 84.00 95 LEU A C 1
ATOM 754 O O . LEU A 1 95 ? 5.806 -1.111 -15.123 1.00 84.00 95 LEU A O 1
ATOM 758 N N . PRO A 1 96 ? 3.899 -2.135 -14.493 1.00 87.81 96 PRO A N 1
ATOM 759 C CA . PRO A 1 96 ? 3.026 -1.067 -14.966 1.00 87.81 96 PRO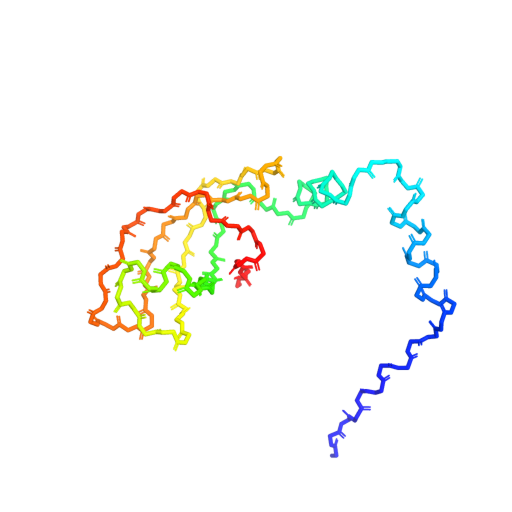 A CA 1
ATOM 760 C C . PRO A 1 96 ? 3.304 0.245 -14.221 1.00 87.81 96 PRO A C 1
ATOM 762 O O . PRO A 1 96 ? 3.571 0.224 -13.021 1.00 87.81 96 PRO A O 1
ATOM 765 N N . GLU A 1 97 ? 3.212 1.372 -14.931 1.00 88.81 97 GLU A N 1
ATOM 766 C CA . GLU A 1 97 ? 3.439 2.705 -14.354 1.00 88.81 97 GLU A CA 1
ATOM 767 C C . GLU A 1 97 ? 2.393 3.063 -13.298 1.00 88.81 97 GLU A C 1
ATOM 769 O O . GLU A 1 97 ? 2.736 3.706 -12.318 1.00 88.81 97 GLU A O 1
ATOM 774 N N . SER A 1 98 ? 1.146 2.613 -13.461 1.00 93.31 98 SER A N 1
ATOM 775 C CA . SER A 1 98 ? 0.065 2.831 -12.500 1.00 93.31 98 SER A CA 1
ATOM 776 C C . SER A 1 98 ? -0.520 1.498 -12.046 1.00 93.31 98 SER A C 1
ATOM 778 O O . SER A 1 98 ? -0.794 0.617 -12.868 1.00 93.31 98 SER A O 1
ATOM 780 N N . ILE A 1 99 ? -0.684 1.346 -10.733 1.00 94.31 99 ILE A N 1
ATOM 781 C CA . ILE A 1 99 ? -1.281 0.175 -10.096 1.00 94.31 99 ILE A CA 1
ATOM 782 C C . ILE A 1 99 ? -2.440 0.637 -9.223 1.00 94.31 99 ILE A C 1
ATOM 784 O O . ILE A 1 99 ? -2.278 1.513 -8.375 1.00 94.31 99 ILE A O 1
ATOM 788 N N . GLU A 1 100 ? -3.591 0.007 -9.423 1.00 94.62 100 GLU A N 1
ATOM 789 C CA . GLU A 1 100 ? -4.796 0.234 -8.632 1.00 94.62 100 GLU A CA 1
ATOM 790 C C . GLU A 1 100 ? -4.896 -0.771 -7.477 1.00 94.62 100 GLU A C 1
ATOM 792 O O . GLU A 1 100 ? -4.322 -1.865 -7.533 1.00 94.62 100 GLU A O 1
ATOM 797 N N . ASP A 1 101 ? -5.647 -0.399 -6.440 1.00 94.31 101 ASP A N 1
ATOM 798 C CA . ASP A 1 101 ? -6.018 -1.269 -5.317 1.00 94.31 101 ASP A CA 1
ATOM 799 C C . ASP A 1 101 ? -4.838 -1.881 -4.535 1.00 94.31 101 ASP A C 1
ATOM 801 O O . ASP A 1 101 ? -4.925 -2.994 -4.005 1.00 94.31 101 ASP A O 1
ATOM 805 N N . VAL A 1 102 ? -3.721 -1.157 -4.405 1.00 95.25 102 VAL A N 1
ATOM 806 C CA . VAL A 1 102 ? -2.587 -1.605 -3.584 1.00 95.25 102 VAL A CA 1
ATOM 807 C C . VAL A 1 102 ? -2.957 -1.516 -2.101 1.00 95.25 102 VAL A C 1
ATOM 809 O O . VAL A 1 102 ? -3.294 -0.430 -1.633 1.00 95.25 102 VAL A O 1
ATOM 812 N N . PRO A 1 103 ? -2.876 -2.605 -1.315 1.00 95.62 103 PRO A N 1
ATOM 813 C CA . PRO A 1 103 ? -3.227 -2.558 0.100 1.00 95.62 103 PRO A CA 1
ATOM 814 C C . PRO A 1 103 ? -2.327 -1.591 0.877 1.00 95.62 103 PRO A C 1
ATOM 816 O O . PRO A 1 103 ? -1.101 -1.698 0.818 1.00 95.62 103 PRO A O 1
ATOM 819 N N . LEU A 1 104 ? -2.913 -0.714 1.699 1.00 94.12 104 LEU A N 1
ATOM 820 C CA . LEU A 1 104 ? -2.157 0.265 2.498 1.00 94.12 104 LEU A CA 1
ATOM 821 C C . LEU A 1 104 ? -1.123 -0.392 3.424 1.00 94.12 104 LEU A C 1
ATOM 823 O O . LEU A 1 104 ? -0.080 0.187 3.706 1.00 94.12 104 LEU A O 1
ATOM 827 N N . ILE A 1 105 ? -1.375 -1.626 3.867 1.00 93.62 105 ILE A N 1
ATOM 828 C CA . ILE A 1 105 ? -0.448 -2.398 4.709 1.00 93.62 105 ILE A CA 1
ATOM 829 C C . ILE A 1 105 ? 0.861 -2.783 3.992 1.00 93.62 105 ILE A C 1
ATOM 831 O O . ILE A 1 105 ? 1.858 -3.112 4.640 1.00 93.62 105 ILE A O 1
ATOM 835 N N . GLU A 1 106 ? 0.874 -2.760 2.660 1.00 94.56 106 GLU A N 1
ATOM 836 C CA . GLU A 1 106 ? 2.064 -3.031 1.849 1.00 94.56 106 GLU A CA 1
ATOM 837 C C . GLU A 1 106 ? 2.905 -1.771 1.601 1.00 94.56 106 GLU A C 1
ATOM 839 O O . GLU A 1 106 ? 4.052 -1.883 1.149 1.00 94.56 106 GLU A O 1
ATOM 844 N N . LEU A 1 107 ? 2.366 -0.591 1.927 1.00 94.50 107 LEU A N 1
ATOM 845 C CA . LEU A 1 107 ? 2.988 0.709 1.707 1.00 94.50 107 LEU A CA 1
ATOM 846 C C . LEU A 1 107 ? 3.684 1.223 2.968 1.00 94.50 107 LEU A C 1
ATOM 848 O O . LEU A 1 107 ? 3.219 1.045 4.094 1.00 94.50 107 LEU A O 1
ATOM 852 N N . TRP A 1 108 ? 4.825 1.873 2.765 1.00 93.12 108 TRP A N 1
ATOM 853 C CA . TRP A 1 108 ? 5.654 2.433 3.826 1.00 93.12 108 TRP A CA 1
ATOM 854 C C . TRP A 1 108 ? 5.996 3.878 3.462 1.00 93.12 108 TRP A C 1
ATOM 856 O O . TRP A 1 108 ? 6.765 4.069 2.519 1.00 93.12 108 TRP A O 1
ATOM 866 N N . PRO A 1 109 ? 5.447 4.882 4.166 1.00 89.88 109 PRO A N 1
ATOM 867 C CA . PRO A 1 109 ? 5.768 6.280 3.895 1.00 89.88 109 PRO A CA 1
ATOM 868 C C . PRO A 1 109 ? 7.249 6.561 4.194 1.00 89.88 109 PRO A C 1
ATOM 870 O O . PRO A 1 109 ? 7.817 5.964 5.119 1.00 89.88 109 PRO A O 1
ATOM 873 N N . THR A 1 110 ? 7.865 7.441 3.402 1.00 81.94 110 THR A N 1
ATOM 874 C CA . THR A 1 110 ? 9.283 7.846 3.515 1.00 81.94 110 THR A CA 1
ATOM 875 C C . THR A 1 110 ? 9.463 9.298 3.910 1.00 81.94 110 THR A C 1
ATOM 877 O O . THR A 1 110 ? 8.624 10.122 3.495 1.00 81.94 110 THR A O 1
#

Nearest PDB structures (foldseek):
  7yta-assembly1_A  TM=7.271E-01  e=2.578E-01  Nicotiana tabacum
  2b3y-assembly2_B  TM=4.034E-01  e=1.944E+00  Homo sapiens
  2ikk-assembly1_B  TM=3.913E-01  e=8.090E+00  Bacillus subtilis
  2ikk-assembly1_A  TM=3.495E-01  e=6.378E+00  Bacillus subtilis